Protein AF-A0A926Z901-F1 (afdb_monomer)

Mean predicted aligned error: 8.66 Å

Structure (mmCIF, N/CA/C/O backbone):
data_AF-A0A926Z901-F1
#
_entry.id   AF-A0A926Z901-F1
#
loop_
_atom_site.group_PDB
_atom_site.id
_atom_site.type_symbol
_atom_site.label_atom_id
_atom_site.label_alt_id
_atom_site.label_comp_id
_atom_site.label_asym_id
_atom_site.label_entity_id
_atom_site.label_seq_id
_atom_site.pdbx_PDB_ins_code
_atom_site.Cartn_x
_atom_site.Cartn_y
_atom_site.Cartn_z
_atom_site.occupancy
_atom_site.B_iso_or_equiv
_atom_site.auth_seq_id
_atom_site.auth_comp_id
_atom_site.auth_asym_id
_atom_site.auth_atom_id
_atom_site.pdbx_PDB_model_num
ATOM 1 N N . PHE A 1 1 ? 28.913 24.864 -26.488 1.00 58.03 1 PHE A N 1
ATOM 2 C CA . PHE A 1 1 ? 28.550 25.043 -25.063 1.00 58.03 1 PHE A CA 1
ATOM 3 C C . PHE A 1 1 ? 27.063 24.819 -24.774 1.00 58.03 1 PHE A C 1
ATOM 5 O O . PHE A 1 1 ? 26.775 24.025 -23.890 1.00 58.03 1 PHE A O 1
ATOM 12 N N . ALA A 1 2 ? 26.121 25.417 -25.520 1.00 64.62 2 ALA A N 1
ATOM 13 C CA . ALA A 1 2 ? 24.679 25.179 -25.324 1.00 64.62 2 ALA A CA 1
ATOM 14 C C . ALA A 1 2 ? 24.254 23.706 -25.531 1.00 64.62 2 ALA A C 1
ATOM 16 O O . ALA A 1 2 ? 23.550 23.150 -24.695 1.00 64.62 2 ALA A O 1
ATOM 17 N N . HIS A 1 3 ? 24.769 23.049 -26.577 1.00 65.38 3 HIS A N 1
ATOM 18 C CA . HIS A 1 3 ? 24.471 21.643 -26.884 1.00 65.38 3 HIS A CA 1
ATOM 19 C C . HIS A 1 3 ? 24.911 20.681 -25.767 1.00 65.38 3 HIS A C 1
ATOM 21 O O . HIS A 1 3 ? 24.139 19.838 -25.338 1.00 65.38 3 HIS A O 1
ATOM 27 N N . ALA A 1 4 ? 26.124 20.851 -25.230 1.00 67.44 4 ALA A N 1
ATOM 28 C CA . ALA A 1 4 ? 26.625 20.017 -24.135 1.00 67.44 4 ALA A CA 1
ATOM 29 C C . ALA A 1 4 ? 25.806 20.193 -22.841 1.00 67.44 4 ALA A C 1
ATOM 31 O O . ALA A 1 4 ? 25.581 19.229 -22.117 1.00 67.44 4 ALA A O 1
ATOM 32 N N . LYS A 1 5 ? 25.315 21.412 -22.567 1.00 65.50 5 LYS A N 1
ATOM 33 C CA . LYS A 1 5 ? 24.465 21.698 -21.401 1.00 65.50 5 LYS A CA 1
ATOM 34 C C . LYS A 1 5 ? 23.072 21.061 -21.537 1.00 65.50 5 LYS A C 1
ATOM 36 O O . LYS A 1 5 ? 22.542 20.560 -20.552 1.00 65.50 5 LYS A O 1
ATOM 41 N N . SER A 1 6 ? 22.521 21.035 -22.755 1.00 70.88 6 SER A N 1
ATOM 42 C CA . SER A 1 6 ? 21.269 20.337 -23.087 1.00 70.88 6 SER A CA 1
ATOM 43 C C . SER A 1 6 ? 21.408 18.817 -22.938 1.00 70.88 6 SER A C 1
ATOM 45 O O . SER A 1 6 ? 20.591 18.211 -22.251 1.00 70.88 6 SER A O 1
ATOM 47 N N . THR A 1 7 ? 22.490 18.220 -23.447 1.00 74.88 7 THR A N 1
ATOM 48 C CA . THR A 1 7 ? 22.738 16.772 -23.330 1.00 74.88 7 THR A CA 1
ATOM 49 C C . THR A 1 7 ? 22.909 16.318 -21.874 1.00 74.88 7 THR A C 1
ATOM 51 O O . THR A 1 7 ? 22.390 15.276 -21.483 1.00 74.88 7 THR A O 1
ATOM 54 N N . VAL A 1 8 ? 23.602 17.101 -21.037 1.00 79.88 8 VAL A N 1
ATOM 55 C CA . VAL A 1 8 ? 23.745 16.784 -19.601 1.00 79.88 8 VAL A CA 1
ATOM 56 C C . VAL A 1 8 ? 22.400 16.879 -18.871 1.00 79.88 8 VAL A C 1
ATOM 58 O O . VAL A 1 8 ? 22.104 16.034 -18.032 1.00 79.88 8 VAL A O 1
ATOM 61 N N . SER A 1 9 ? 21.564 17.866 -19.208 1.00 78.12 9 SER A N 1
ATOM 62 C CA . SER A 1 9 ? 20.231 1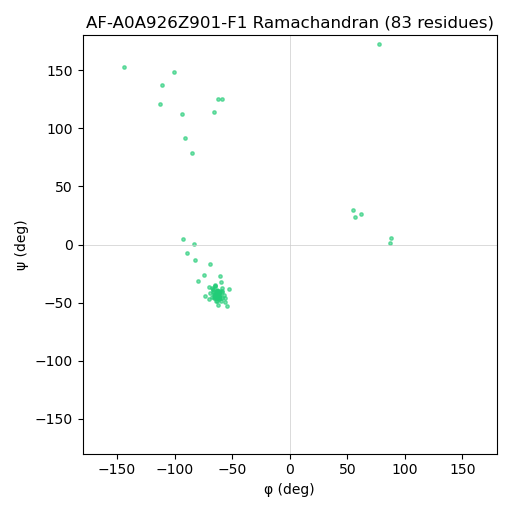8.028 -18.611 1.00 78.12 9 SER A CA 1
ATOM 63 C C . SER A 1 9 ? 19.284 16.876 -18.958 1.00 78.12 9 SER A C 1
ATOM 65 O O . SER A 1 9 ? 18.571 16.393 -18.081 1.00 78.12 9 SER A O 1
ATOM 67 N N . GLU A 1 10 ? 19.281 16.412 -20.211 1.00 80.75 10 GLU A N 1
ATOM 68 C CA . GLU A 1 10 ? 18.500 15.235 -20.618 1.00 80.75 10 GLU A CA 1
ATOM 69 C C . GLU A 1 10 ? 18.974 13.977 -19.894 1.00 80.75 10 GLU A C 1
ATOM 71 O O . GLU A 1 10 ? 18.156 13.233 -19.356 1.00 80.75 10 GLU A O 1
ATOM 76 N N . LYS A 1 11 ? 20.293 13.778 -19.788 1.00 83.44 11 LYS A N 1
ATOM 77 C CA . LYS A 1 11 ? 20.853 12.601 -19.116 1.00 83.44 11 LYS A CA 1
ATOM 78 C C . LYS A 1 11 ? 20.536 12.558 -17.622 1.00 83.44 11 LYS A C 1
ATOM 80 O O . LYS A 1 11 ? 20.296 11.482 -17.081 1.00 83.44 11 LYS A O 1
ATOM 85 N N . LEU A 1 12 ? 20.510 13.716 -16.961 1.00 84.12 12 LEU A N 1
ATOM 86 C CA . LEU A 1 12 ? 20.078 13.823 -15.567 1.00 84.12 12 LEU A CA 1
ATOM 87 C C . LEU A 1 12 ? 18.585 13.509 -15.418 1.00 84.12 12 LEU A C 1
ATOM 89 O O . LEU A 1 12 ? 18.221 12.780 -14.501 1.00 84.12 12 LEU A O 1
ATOM 93 N N . SER A 1 13 ? 17.739 13.986 -16.336 1.00 86.62 13 SER A N 1
ATOM 94 C CA . SER A 1 13 ? 16.304 13.664 -16.346 1.00 86.62 13 SER A CA 1
ATOM 95 C C . SER A 1 13 ? 16.053 12.160 -16.524 1.00 86.62 13 SER A C 1
ATOM 97 O O . SER A 1 13 ? 15.289 11.564 -15.765 1.00 86.62 13 SER A O 1
ATOM 99 N N . GLU A 1 14 ? 16.752 11.517 -17.468 1.00 84.94 14 GLU A N 1
ATOM 100 C CA . GLU A 1 14 ? 16.694 10.062 -17.664 1.00 84.94 14 GLU A CA 1
ATOM 101 C C . GLU A 1 14 ? 17.110 9.292 -16.407 1.00 84.94 14 GLU A C 1
ATOM 103 O O . GLU A 1 14 ? 16.424 8.354 -16.003 1.00 84.94 14 GLU A O 1
ATOM 108 N N . LEU A 1 15 ? 18.219 9.692 -15.773 1.00 89.00 15 LEU A N 1
ATOM 109 C CA . LEU A 1 15 ? 18.717 9.045 -14.561 1.00 89.00 15 LEU A CA 1
ATOM 110 C C . LEU A 1 15 ? 17.712 9.178 -13.411 1.00 89.00 15 LEU A C 1
ATOM 112 O O . LEU A 1 15 ? 17.425 8.196 -12.738 1.00 89.00 15 LEU A O 1
ATOM 116 N N . MET A 1 16 ? 17.117 10.362 -13.240 1.00 89.88 16 MET A N 1
ATOM 117 C CA . MET A 1 16 ? 16.092 10.598 -12.221 1.00 89.88 16 MET A CA 1
ATOM 118 C C . MET A 1 16 ? 14.852 9.726 -12.442 1.00 89.88 16 MET A C 1
ATOM 120 O O . MET A 1 16 ? 14.340 9.136 -11.491 1.00 89.88 16 MET A O 1
ATOM 124 N N . LEU A 1 17 ? 14.374 9.616 -13.686 1.00 87.62 17 LEU A N 1
ATOM 125 C CA . LEU A 1 17 ? 13.251 8.739 -14.026 1.00 87.62 17 LEU A CA 1
ATOM 126 C C . LEU A 1 17 ? 13.588 7.273 -13.744 1.00 87.62 17 LEU A C 1
ATOM 128 O O . LEU A 1 17 ? 12.786 6.563 -13.136 1.00 87.62 17 LEU A O 1
ATOM 132 N N . ASN A 1 18 ? 14.782 6.836 -14.139 1.00 89.62 18 ASN A N 1
ATOM 133 C CA . ASN A 1 18 ? 15.243 5.478 -13.895 1.00 89.62 18 ASN A CA 1
ATOM 134 C C . ASN A 1 18 ? 15.346 5.173 -12.395 1.00 89.62 18 ASN A C 1
ATOM 136 O O . ASN A 1 18 ? 14.869 4.134 -11.947 1.00 89.62 18 ASN A O 1
ATOM 140 N N . ASP A 1 19 ? 15.907 6.086 -11.606 1.00 93.12 19 ASP A N 1
ATOM 141 C CA . ASP A 1 19 ? 16.057 5.907 -10.163 1.00 93.12 19 ASP A CA 1
ATOM 142 C C . ASP A 1 19 ? 14.702 5.807 -9.452 1.00 93.12 19 ASP A C 1
ATOM 144 O O . ASP A 1 19 ? 14.544 4.959 -8.567 1.00 93.12 19 ASP A O 1
ATOM 148 N N . MET A 1 20 ? 13.709 6.603 -9.873 1.00 92.50 20 MET A N 1
ATOM 149 C CA . MET A 1 20 ? 12.334 6.515 -9.365 1.00 92.50 20 MET A CA 1
ATOM 150 C C . MET A 1 20 ? 11.686 5.166 -9.703 1.00 92.50 20 MET A C 1
ATOM 152 O O . MET A 1 20 ? 11.170 4.492 -8.810 1.00 92.50 20 MET A O 1
ATOM 156 N N . VAL A 1 21 ? 11.767 4.726 -10.963 1.00 91.75 21 VAL A N 1
ATOM 157 C CA . VAL A 1 21 ? 11.206 3.434 -11.401 1.00 91.75 21 VAL A CA 1
ATOM 158 C C . VAL A 1 21 ? 11.875 2.266 -10.672 1.00 91.75 21 VAL A C 1
ATOM 160 O O . VAL A 1 21 ? 11.203 1.361 -10.171 1.00 91.75 21 VAL A O 1
ATOM 163 N N . GLU A 1 22 ? 13.202 2.290 -10.557 1.00 93.25 22 GLU A N 1
ATOM 164 C CA . GLU A 1 22 ? 13.969 1.268 -9.847 1.00 93.25 22 GLU A CA 1
ATOM 165 C C . GLU A 1 22 ? 13.646 1.245 -8.347 1.00 93.25 22 GLU A C 1
ATOM 167 O O . GLU A 1 22 ? 13.603 0.179 -7.723 1.00 93.25 22 GLU A O 1
ATOM 172 N N . GLN A 1 23 ? 13.386 2.405 -7.741 1.00 92.56 23 GLN A N 1
ATOM 173 C CA . GLN A 1 23 ? 12.973 2.494 -6.344 1.00 92.56 23 GLN A CA 1
ATOM 174 C C . GLN A 1 23 ? 11.585 1.897 -6.112 1.00 92.56 23 GLN A C 1
ATOM 176 O O . GLN A 1 23 ? 11.417 1.106 -5.176 1.00 92.56 23 GLN A O 1
ATOM 181 N N . ASP A 1 24 ? 10.621 2.207 -6.972 1.00 88.12 24 ASP A N 1
ATOM 182 C CA . ASP A 1 24 ? 9.283 1.625 -6.895 1.00 88.12 24 ASP A CA 1
ATOM 183 C C . ASP A 1 24 ? 9.330 0.109 -7.083 1.00 88.12 24 ASP A C 1
ATOM 185 O O . ASP A 1 24 ? 8.763 -0.646 -6.287 1.00 88.12 24 ASP A O 1
ATOM 189 N N . HIS A 1 25 ? 10.111 -0.368 -8.053 1.00 90.50 25 HIS A N 1
ATOM 190 C CA . HIS A 1 25 ? 10.304 -1.797 -8.264 1.00 90.50 25 HIS A CA 1
ATOM 191 C C . HIS A 1 25 ? 10.940 -2.482 -7.042 1.00 90.50 25 HIS A C 1
ATOM 193 O O . HIS A 1 25 ? 10.512 -3.574 -6.646 1.00 90.50 25 HIS A O 1
ATOM 199 N N . ARG A 1 26 ? 11.929 -1.848 -6.394 1.00 92.69 26 ARG A N 1
ATOM 200 C CA . ARG A 1 26 ? 12.509 -2.344 -5.133 1.00 92.69 26 ARG A CA 1
ATOM 201 C C . ARG A 1 26 ? 11.473 -2.420 -4.016 1.00 92.69 26 ARG A C 1
ATOM 203 O O . ARG A 1 26 ? 11.470 -3.405 -3.276 1.00 92.69 26 ARG A O 1
ATOM 210 N N . ASN A 1 27 ? 10.593 -1.429 -3.895 1.00 87.25 27 ASN A N 1
ATOM 211 C CA . ASN A 1 27 ? 9.529 -1.430 -2.893 1.00 87.25 27 ASN A CA 1
ATOM 212 C C . ASN A 1 27 ? 8.529 -2.566 -3.129 1.00 87.25 27 ASN A C 1
ATOM 214 O O . ASN A 1 27 ? 8.240 -3.321 -2.199 1.00 87.25 27 ASN A O 1
ATOM 218 N N . VAL A 1 28 ? 8.084 -2.762 -4.373 1.00 85.12 28 VAL A N 1
ATOM 219 C CA . VAL A 1 28 ? 7.205 -3.884 -4.738 1.00 85.12 28 VAL A CA 1
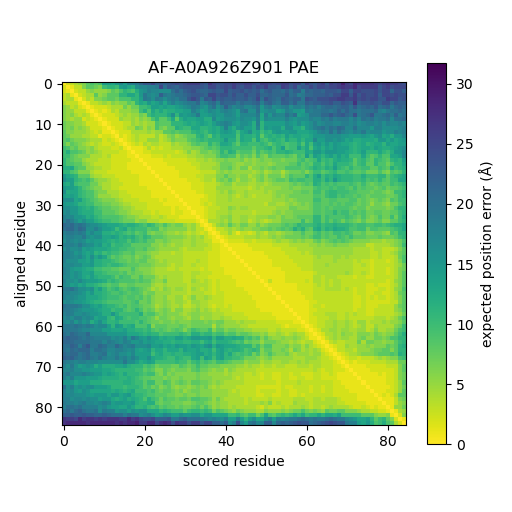ATOM 220 C C . VAL A 1 28 ? 7.884 -5.219 -4.425 1.00 85.12 28 VAL A C 1
ATOM 222 O O . VAL A 1 28 ? 7.316 -6.057 -3.727 1.00 85.12 28 VAL A O 1
ATOM 225 N N . LYS A 1 29 ? 9.142 -5.411 -4.842 1.00 87.81 29 LYS A N 1
ATOM 226 C CA . LYS A 1 29 ? 9.908 -6.632 -4.533 1.00 87.81 29 LYS A CA 1
ATOM 227 C C . LYS A 1 29 ? 10.047 -6.872 -3.032 1.00 87.81 29 LYS A C 1
ATOM 229 O O . LYS A 1 29 ? 9.928 -8.016 -2.601 1.00 87.81 29 LYS A O 1
ATOM 234 N N . ARG A 1 30 ? 10.281 -5.827 -2.231 1.00 89.00 30 ARG A N 1
ATOM 235 C CA . ARG A 1 30 ? 10.396 -5.936 -0.767 1.00 89.00 30 ARG A CA 1
ATOM 236 C C . ARG A 1 30 ? 9.111 -6.478 -0.137 1.00 89.00 30 ARG A C 1
ATOM 238 O O . ARG A 1 30 ? 9.202 -7.299 0.767 1.00 89.00 30 ARG A O 1
ATOM 245 N N . ILE A 1 31 ? 7.948 -6.053 -0.626 1.00 85.00 31 ILE A N 1
ATOM 246 C CA . ILE A 1 31 ? 6.640 -6.506 -0.135 1.00 85.00 31 ILE A CA 1
ATOM 247 C C . ILE A 1 31 ? 6.347 -7.941 -0.596 1.00 85.00 31 ILE A C 1
ATOM 249 O O . ILE A 1 31 ? 5.913 -8.763 0.203 1.00 85.00 31 ILE A O 1
ATOM 253 N N . VAL A 1 32 ? 6.614 -8.266 -1.865 1.00 85.19 32 VAL A N 1
ATOM 254 C CA . VAL A 1 32 ? 6.221 -9.556 -2.466 1.00 85.19 32 VAL A CA 1
ATOM 255 C C . VAL A 1 32 ? 7.166 -10.707 -2.105 1.00 85.19 32 VAL A C 1
ATOM 257 O O . VAL A 1 32 ? 6.729 -11.851 -1.989 1.00 85.19 32 VAL A O 1
ATOM 260 N N . LYS A 1 33 ? 8.461 -10.438 -1.902 1.00 87.75 33 LYS A N 1
ATOM 261 C CA . LYS A 1 33 ? 9.470 -11.466 -1.593 1.00 87.75 33 LYS A CA 1
ATOM 262 C C . LYS A 1 33 ? 9.142 -12.323 -0.353 1.00 87.75 33 LYS A C 1
ATOM 264 O O . LYS A 1 33 ? 9.243 -13.542 -0.478 1.00 87.75 33 LYS A O 1
ATOM 269 N N . PRO A 1 34 ? 8.719 -11.771 0.804 1.00 87.12 34 PRO A N 1
ATOM 270 C CA . PRO A 1 34 ? 8.305 -12.590 1.949 1.00 87.12 34 PRO A CA 1
ATOM 271 C C . PRO A 1 34 ? 6.986 -13.347 1.720 1.00 87.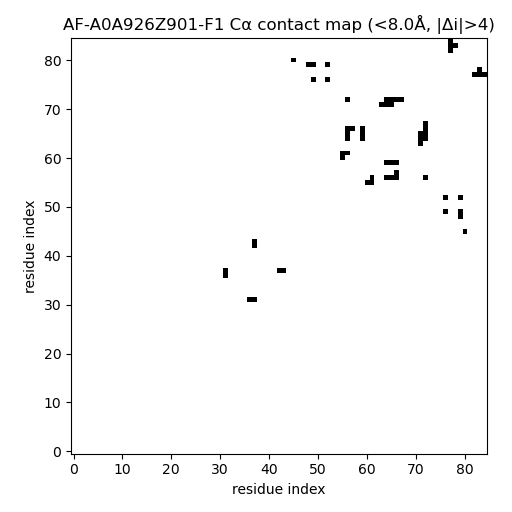12 34 PRO A C 1
ATOM 273 O O . PRO A 1 34 ? 6.718 -14.310 2.428 1.00 87.12 34 PRO A O 1
ATOM 276 N N . MET A 1 35 ? 6.180 -12.959 0.725 1.00 84.38 35 MET A N 1
ATOM 277 C CA . MET A 1 35 ? 4.900 -13.606 0.400 1.00 84.38 35 MET A CA 1
ATOM 278 C C . MET A 1 35 ? 5.062 -14.854 -0.489 1.00 84.38 35 MET A C 1
ATOM 280 O O . MET A 1 35 ? 4.065 -15.469 -0.845 1.00 84.38 35 MET A O 1
ATOM 284 N N . MET A 1 36 ? 6.300 -15.227 -0.862 1.00 83.56 36 MET A N 1
ATOM 285 C CA . MET A 1 36 ? 6.619 -16.307 -1.819 1.00 83.56 36 MET A CA 1
ATOM 286 C C . MET A 1 36 ? 5.963 -16.133 -3.204 1.00 83.56 36 MET A C 1
ATOM 288 O O . MET A 1 36 ? 5.807 -17.093 -3.958 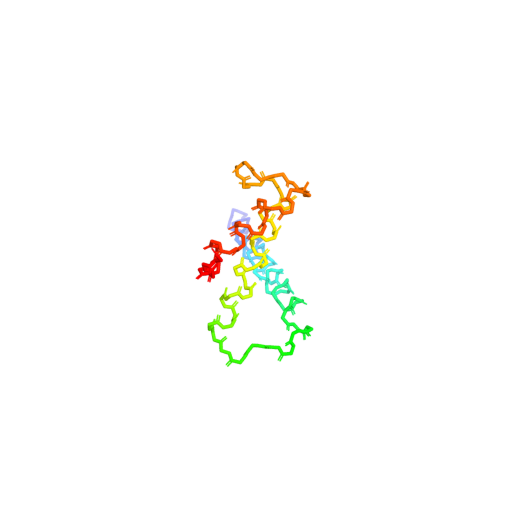1.00 83.56 36 MET A O 1
ATOM 292 N N . GLY A 1 37 ? 5.618 -14.892 -3.563 1.00 81.50 37 GLY A N 1
ATOM 293 C CA . GLY A 1 37 ? 4.893 -14.574 -4.791 1.00 81.50 37 GLY A CA 1
ATOM 294 C C . GLY A 1 37 ? 3.391 -14.868 -4.714 1.00 81.50 37 GLY A C 1
ATOM 295 O O . GLY A 1 37 ? 2.875 -15.432 -3.754 1.00 81.50 37 GLY A O 1
ATOM 296 N N . PHE A 1 38 ? 2.661 -14.461 -5.752 1.00 85.62 38 PHE A N 1
ATOM 297 C CA . PHE A 1 38 ? 1.215 -14.656 -5.843 1.00 85.62 38 PHE A CA 1
ATOM 298 C C . PHE A 1 38 ? 0.881 -15.671 -6.932 1.00 85.62 38 PHE A C 1
ATOM 300 O O . PHE A 1 38 ? 1.425 -15.607 -8.031 1.00 85.62 38 PHE A O 1
ATOM 307 N N . LYS A 1 39 ? -0.059 -16.581 -6.654 1.00 86.56 39 LYS A N 1
ATOM 308 C CA . LYS A 1 39 ? -0.487 -17.609 -7.619 1.00 86.56 39 LYS A CA 1
ATOM 309 C C . LYS A 1 39 ? -1.376 -17.064 -8.743 1.00 86.56 39 LYS A C 1
ATOM 311 O O . LYS A 1 39 ? -1.436 -17.664 -9.808 1.00 86.56 39 LYS A O 1
ATOM 316 N N . THR A 1 40 ? -2.096 -15.963 -8.506 1.00 89.06 40 THR A N 1
ATOM 317 C CA . THR A 1 40 ? -3.021 -15.367 -9.485 1.00 89.06 40 THR A CA 1
ATOM 318 C C . THR A 1 40 ? -3.014 -13.843 -9.405 1.00 89.06 40 THR A C 1
ATOM 320 O O . THR A 1 40 ? -2.811 -13.279 -8.327 1.00 89.06 40 THR A O 1
ATOM 323 N N . PHE A 1 41 ? -3.323 -13.170 -10.519 1.00 86.19 41 PHE A N 1
ATOM 324 C CA . PHE A 1 41 ? -3.506 -11.712 -10.562 1.00 86.19 41 PHE A CA 1
ATOM 325 C C . PHE A 1 41 ? -4.621 -11.218 -9.632 1.00 86.19 41 PHE A C 1
ATOM 327 O O . PHE A 1 41 ? -4.508 -10.141 -9.053 1.00 86.19 41 PHE A O 1
ATOM 334 N N . ASN A 1 42 ? -5.671 -12.017 -9.428 1.00 89.00 42 ASN A N 1
ATOM 335 C CA . ASN A 1 42 ? -6.742 -11.678 -8.491 1.00 89.00 42 ASN A CA 1
ATOM 336 C C . ASN A 1 42 ? -6.223 -11.592 -7.050 1.00 89.00 42 ASN A C 1
ATOM 338 O O . ASN A 1 42 ? -6.597 -10.678 -6.316 1.00 89.00 42 ASN A O 1
ATOM 342 N N . THR A 1 43 ? -5.329 -12.504 -6.656 1.00 88.31 43 THR A N 1
ATOM 343 C CA . THR A 1 43 ? -4.663 -12.455 -5.348 1.00 88.31 43 THR A CA 1
ATOM 344 C C . THR A 1 43 ? -3.775 -11.218 -5.234 1.00 88.31 43 THR A C 1
ATOM 346 O O . THR A 1 43 ? -3.882 -10.506 -4.242 1.00 88.31 43 THR A O 1
ATOM 349 N N . VAL A 1 44 ? -2.977 -10.912 -6.269 1.00 88.25 44 VAL A N 1
ATOM 350 C CA . VAL A 1 44 ? -2.139 -9.695 -6.315 1.00 88.25 44 VAL A CA 1
ATOM 351 C C . VAL A 1 44 ? -2.994 -8.452 -6.074 1.00 88.25 44 VAL A C 1
ATOM 353 O O . VAL A 1 44 ? -2.700 -7.660 -5.183 1.00 88.25 44 VAL A O 1
ATOM 356 N N . ARG A 1 45 ? -4.079 -8.301 -6.843 1.00 88.56 45 ARG A N 1
ATOM 357 C CA . ARG A 1 45 ? -4.971 -7.141 -6.773 1.00 88.56 45 ARG A CA 1
ATOM 358 C C . ARG A 1 45 ? -5.598 -6.993 -5.390 1.00 88.56 45 ARG A C 1
ATOM 360 O O . ARG A 1 45 ? -5.590 -5.900 -4.840 1.00 88.56 45 ARG A O 1
ATOM 367 N N . ARG A 1 46 ? -6.099 -8.082 -4.801 1.00 88.00 46 ARG A N 1
ATOM 368 C CA . ARG A 1 46 ? -6.660 -8.058 -3.440 1.00 88.00 46 ARG A CA 1
ATOM 369 C C . ARG A 1 46 ? -5.611 -7.660 -2.400 1.00 88.00 46 ARG A C 1
ATOM 371 O O . ARG A 1 46 ? -5.894 -6.826 -1.549 1.00 88.00 46 ARG A O 1
ATOM 378 N N . THR A 1 47 ? -4.398 -8.204 -2.480 1.00 88.62 47 THR A N 1
ATOM 379 C CA . THR A 1 47 ? -3.323 -7.852 -1.543 1.00 88.62 47 THR A CA 1
ATOM 380 C C . THR A 1 47 ? -2.900 -6.390 -1.677 1.00 88.62 47 THR A C 1
ATOM 382 O O . THR A 1 47 ? -2.763 -5.714 -0.661 1.00 88.62 47 THR A O 1
ATOM 385 N N . LEU A 1 48 ? -2.739 -5.881 -2.903 1.00 87.94 48 LEU A N 1
ATOM 386 C CA . LEU A 1 48 ? -2.411 -4.471 -3.136 1.00 87.94 48 LEU A CA 1
ATOM 387 C C . LEU A 1 48 ? -3.508 -3.541 -2.605 1.00 87.94 48 LEU A C 1
ATOM 389 O O . LEU A 1 48 ? -3.185 -2.611 -1.872 1.00 87.94 48 LEU A O 1
ATOM 393 N N . ASN A 1 49 ? -4.783 -3.851 -2.866 1.00 89.44 49 ASN A N 1
ATOM 394 C CA . ASN A 1 49 ? -5.912 -3.089 -2.326 1.00 89.44 49 ASN A CA 1
ATOM 395 C C . ASN A 1 49 ? -5.907 -3.059 -0.788 1.00 89.44 49 ASN A C 1
ATOM 397 O O . ASN A 1 49 ? -6.173 -2.020 -0.195 1.00 89.44 49 ASN A O 1
ATOM 401 N N . GLY A 1 50 ? -5.571 -4.174 -0.130 1.00 89.62 50 GLY A N 1
ATOM 402 C CA . GLY A 1 50 ? -5.454 -4.224 1.332 1.00 89.62 50 GLY A CA 1
ATOM 403 C C . GLY A 1 50 ? -4.308 -3.373 1.879 1.00 89.62 50 GLY A C 1
ATOM 404 O O . GLY A 1 50 ? -4.482 -2.653 2.860 1.00 89.62 50 GLY A O 1
ATOM 405 N N . ILE A 1 51 ? -3.141 -3.417 1.229 1.00 88.38 51 ILE A N 1
ATOM 406 C CA . ILE A 1 51 ? -1.989 -2.578 1.597 1.00 88.38 51 ILE A CA 1
ATOM 407 C C . ILE A 1 51 ? -2.339 -1.095 1.443 1.00 88.38 51 ILE A C 1
ATOM 409 O O . ILE A 1 51 ? -1.998 -0.283 2.304 1.00 88.38 51 ILE A O 1
ATOM 413 N N . GLU A 1 52 ? -3.026 -0.742 0.359 1.00 89.62 52 GLU A N 1
ATOM 414 C CA . GLU A 1 52 ? -3.472 0.622 0.100 1.00 89.62 52 GLU A CA 1
ATOM 415 C C . GLU A 1 52 ? -4.513 1.081 1.127 1.00 89.62 52 GLU A C 1
ATOM 417 O O . GLU A 1 52 ? -4.356 2.158 1.696 1.00 89.62 52 GLU A O 1
ATOM 422 N N . ALA A 1 53 ? -5.495 0.237 1.457 1.00 89.56 53 ALA A N 1
ATOM 423 C CA . ALA A 1 53 ? -6.498 0.513 2.484 1.00 89.56 53 ALA A CA 1
ATOM 424 C C . ALA A 1 53 ? -5.863 0.827 3.848 1.00 89.56 53 ALA A C 1
ATOM 426 O O . ALA A 1 53 ? -6.151 1.864 4.444 1.00 89.56 53 ALA A O 1
ATOM 427 N N . ILE A 1 54 ? -4.929 -0.015 4.304 1.00 88.06 54 ILE A N 1
ATOM 428 C CA . ILE A 1 54 ? -4.208 0.199 5.569 1.00 88.06 54 ILE A CA 1
ATOM 429 C C . ILE A 1 54 ? -3.392 1.498 5.521 1.00 88.06 54 ILE A C 1
ATOM 431 O O . ILE A 1 54 ? -3.334 2.235 6.504 1.00 88.06 54 ILE A O 1
ATOM 435 N N . ASN A 1 55 ? -2.759 1.806 4.387 1.00 89.81 55 ASN A N 1
ATOM 436 C CA . ASN A 1 55 ? -2.009 3.051 4.230 1.00 89.81 55 ASN A CA 1
ATOM 437 C C . ASN A 1 55 ? -2.916 4.288 4.246 1.00 89.81 55 ASN A C 1
ATOM 439 O O . ASN A 1 55 ? -2.520 5.297 4.826 1.00 89.81 55 ASN A O 1
ATOM 443 N N . MET A 1 56 ? -4.108 4.221 3.647 1.00 90.25 56 MET A N 1
ATOM 444 C CA . MET A 1 56 ? -5.091 5.309 3.686 1.00 90.25 56 MET A CA 1
ATOM 445 C C . MET A 1 56 ? -5.583 5.571 5.114 1.00 90.25 56 MET A C 1
ATOM 447 O O . MET A 1 56 ? -5.644 6.729 5.523 1.00 90.25 56 MET A O 1
ATOM 451 N N . ILE A 1 57 ? -5.857 4.515 5.890 1.00 88.88 57 ILE A N 1
ATOM 452 C CA . ILE A 1 57 ? -6.229 4.621 7.312 1.00 88.88 57 ILE A CA 1
ATOM 453 C C . ILE A 1 57 ? -5.088 5.254 8.118 1.00 88.88 57 ILE A C 1
ATOM 455 O O . ILE A 1 57 ? -5.286 6.256 8.799 1.00 88.88 57 ILE A O 1
ATOM 459 N N . ARG A 1 58 ? -3.861 4.727 7.992 1.00 87.94 58 ARG A N 1
ATOM 460 C CA . ARG A 1 58 ? -2.679 5.225 8.727 1.00 87.94 58 ARG A CA 1
ATOM 461 C C . ARG A 1 58 ? -2.329 6.680 8.427 1.00 87.94 58 ARG A C 1
ATOM 463 O O . ARG A 1 58 ? -1.689 7.327 9.246 1.00 87.94 58 ARG A O 1
ATOM 470 N N . LYS A 1 59 ? -2.675 7.165 7.235 1.00 90.62 59 LYS A N 1
ATOM 471 C CA . LYS A 1 59 ? -2.459 8.553 6.811 1.00 90.62 59 LYS A CA 1
ATOM 472 C C . LYS A 1 59 ? -3.663 9.458 7.087 1.00 90.62 59 LYS A C 1
ATOM 474 O O . LYS A 1 59 ? -3.643 10.599 6.637 1.00 90.62 59 LYS A O 1
ATOM 479 N N . GLU A 1 60 ? -4.705 8.949 7.747 1.00 87.12 60 GLU A N 1
ATOM 480 C CA . GLU A 1 60 ? -5.961 9.667 8.012 1.00 87.12 60 GLU A CA 1
ATOM 481 C C . GLU A 1 60 ? -6.629 10.211 6.733 1.00 87.12 60 GLU A C 1
ATOM 483 O O . GLU A 1 60 ? -7.315 11.232 6.734 1.00 87.12 60 GLU A O 1
ATOM 488 N N . GLN A 1 61 ? -6.429 9.528 5.601 1.00 90.25 61 GLN A N 1
ATOM 489 C CA . GLN A 1 61 ? -6.973 9.942 4.303 1.00 90.25 61 GLN A CA 1
ATOM 490 C C . GLN A 1 61 ? -8.433 9.519 4.114 1.00 90.25 61 GLN A C 1
ATOM 492 O O . GLN A 1 61 ? -9.099 9.998 3.194 1.00 90.25 61 GLN A O 1
ATOM 497 N N . VAL A 1 62 ? -8.947 8.634 4.972 1.00 86.38 62 VAL A N 1
ATOM 498 C CA .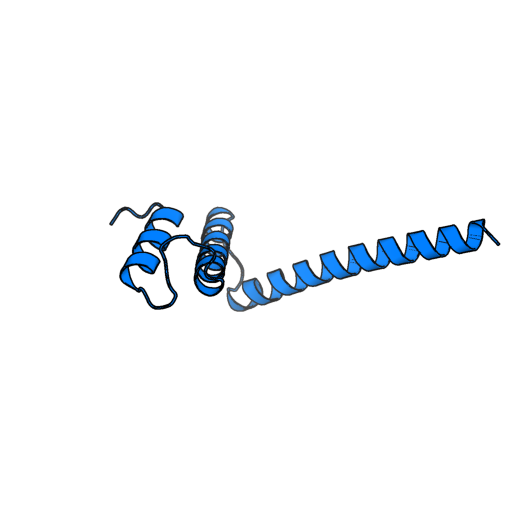 VAL A 1 62 ? -10.334 8.174 4.910 1.00 86.38 62 VAL A CA 1
ATOM 499 C C . VAL A 1 62 ? -11.203 9.035 5.819 1.00 86.38 62 VAL A C 1
ATOM 501 O O . VAL A 1 62 ? -11.085 9.022 7.043 1.00 86.38 62 VAL A O 1
ATOM 504 N N . LYS A 1 63 ? -12.099 9.812 5.208 1.00 83.25 63 LYS A N 1
ATOM 505 C CA . LYS A 1 63 ? -12.977 10.732 5.933 1.00 83.25 63 LYS A CA 1
ATOM 506 C C . LYS A 1 63 ? -13.893 9.961 6.887 1.00 83.25 63 LYS A C 1
ATOM 508 O O . LYS A 1 63 ? -14.653 9.104 6.451 1.00 83.25 63 LYS A O 1
ATOM 513 N N . GLY A 1 64 ? -13.865 10.329 8.166 1.00 80.81 64 GLY A N 1
ATOM 514 C CA . GLY A 1 64 ? -14.706 9.713 9.196 1.00 80.81 64 GLY A CA 1
ATOM 515 C C . GLY A 1 64 ? -14.107 8.465 9.844 1.00 80.81 64 GLY A C 1
ATOM 516 O O . GLY A 1 64 ? -14.739 7.924 10.738 1.00 80.81 64 GLY A O 1
ATOM 517 N N . ILE A 1 65 ? -12.896 8.055 9.452 1.00 84.25 65 ILE A N 1
ATOM 518 C CA . ILE A 1 65 ? -12.161 6.960 10.091 1.00 84.25 65 ILE A CA 1
ATOM 519 C C . ILE A 1 65 ? -10.940 7.554 10.775 1.00 84.25 65 ILE A C 1
ATOM 521 O O . ILE A 1 65 ? -10.110 8.198 10.133 1.00 84.25 65 ILE A O 1
ATOM 525 N N . LYS A 1 66 ? -10.846 7.361 12.088 1.00 80.69 66 LYS A N 1
ATOM 526 C CA . LYS A 1 66 ? -9.650 7.705 12.858 1.00 80.69 66 LYS A CA 1
ATOM 527 C C . LYS A 1 66 ? -8.853 6.441 13.114 1.00 80.69 66 LYS A C 1
ATOM 529 O O . LYS A 1 66 ? -9.436 5.377 13.285 1.00 80.69 66 LYS A O 1
ATOM 534 N N . GLN A 1 67 ? -7.535 6.580 13.182 1.00 76.06 67 GLN A N 1
ATOM 535 C CA . GLN A 1 67 ? -6.678 5.470 13.567 1.00 76.06 67 GLN A CA 1
ATOM 536 C C . GLN A 1 67 ? -7.064 4.968 14.970 1.00 76.06 67 GLN A C 1
ATOM 538 O O . GLN A 1 67 ? -7.093 5.756 15.918 1.00 76.06 67 GLN A O 1
ATOM 543 N N . GLY A 1 68 ? -7.353 3.671 15.089 1.00 80.06 68 GLY A N 1
ATOM 544 C CA . GLY A 1 68 ? -7.821 3.040 16.330 1.00 80.06 68 GLY A CA 1
ATOM 545 C C . GLY A 1 68 ? -9.341 3.067 16.528 1.00 80.06 68 GLY A C 1
ATOM 546 O O . GLY A 1 68 ? -9.823 2.664 17.584 1.00 80.06 68 GLY A O 1
ATOM 547 N N . ASP A 1 69 ? -10.105 3.538 15.537 1.00 87.25 69 ASP A N 1
ATOM 548 C CA . ASP A 1 69 ? -11.543 3.277 15.442 1.00 87.25 69 ASP A CA 1
ATOM 549 C C . ASP A 1 69 ? -11.763 1.926 14.749 1.00 87.25 69 ASP A C 1
ATOM 551 O O . ASP A 1 69 ? -12.054 1.851 13.553 1.00 87.25 69 ASP A O 1
ATOM 555 N N . ASP A 1 70 ? -11.577 0.853 15.522 1.00 87.81 70 ASP A N 1
ATOM 556 C CA . ASP A 1 70 ? -11.571 -0.528 15.029 1.00 87.81 70 ASP A CA 1
ATOM 557 C C . ASP A 1 70 ? -12.827 -0.868 14.207 1.00 87.81 70 ASP A C 1
ATOM 559 O O . ASP A 1 70 ? -12.741 -1.546 13.185 1.00 87.81 70 ASP A O 1
ATOM 563 N N . VAL A 1 71 ? -14.002 -0.370 14.612 1.00 89.19 71 VAL A N 1
ATOM 564 C CA . VAL A 1 71 ? -15.274 -0.656 13.928 1.00 89.19 71 VAL A CA 1
ATOM 565 C C . VAL A 1 71 ? -15.322 0.029 12.563 1.00 89.19 71 VAL A C 1
ATOM 567 O O . VAL A 1 71 ? -15.665 -0.602 11.562 1.00 89.19 71 VAL A O 1
ATOM 570 N N . SER A 1 72 ? -14.960 1.310 12.495 1.00 88.06 72 SER A N 1
ATOM 571 C CA . SER A 1 72 ? -14.949 2.051 11.231 1.00 88.06 72 SER A CA 1
ATOM 572 C C . SER A 1 72 ? -13.865 1.540 10.276 1.00 88.06 72 SER A C 1
ATOM 574 O O . SER A 1 72 ? -14.104 1.454 9.070 1.00 88.06 72 SER A O 1
ATOM 576 N N . GLU A 1 73 ? -12.696 1.156 10.800 1.00 88.81 73 GLU A N 1
ATOM 577 C CA . GLU A 1 73 ? -11.620 0.538 10.019 1.00 88.81 73 GLU A CA 1
ATOM 578 C C . GLU A 1 73 ? -12.057 -0.805 9.411 1.00 88.81 73 GLU A C 1
ATOM 580 O O . GLU A 1 73 ? -11.857 -1.023 8.212 1.00 88.81 73 GLU A O 1
ATOM 585 N N . VAL A 1 74 ? -12.708 -1.676 10.195 1.00 88.50 74 VAL A N 1
ATOM 586 C CA . VAL A 1 74 ? -13.226 -2.970 9.715 1.00 88.50 74 VAL A CA 1
ATOM 587 C C . VAL A 1 74 ? -14.295 -2.773 8.640 1.00 88.50 74 VAL A C 1
ATOM 589 O O . VAL A 1 74 ? -14.161 -3.340 7.557 1.00 88.50 74 VAL A O 1
ATOM 592 N N . ASN A 1 75 ? -15.279 -1.898 8.870 1.00 89.00 75 ASN A N 1
ATOM 593 C CA . ASN A 1 75 ? -16.340 -1.618 7.893 1.00 89.00 75 ASN A CA 1
ATOM 594 C C . ASN A 1 75 ? -15.780 -1.094 6.557 1.00 89.00 75 ASN A C 1
ATOM 596 O O . ASN A 1 75 ? -16.276 -1.418 5.476 1.00 89.00 75 ASN A O 1
ATOM 600 N N . PHE A 1 76 ? -14.724 -0.278 6.605 1.00 87.81 76 PHE A N 1
ATOM 601 C CA . PHE A 1 76 ? -14.057 0.214 5.402 1.00 87.81 76 PHE A CA 1
ATOM 602 C C . PHE A 1 76 ? -13.298 -0.883 4.657 1.00 87.81 76 PHE A C 1
ATOM 604 O O . PHE A 1 76 ? -13.358 -0.955 3.427 1.00 87.81 76 PHE A O 1
ATOM 611 N N . ILE A 1 77 ? -12.601 -1.752 5.387 1.00 88.56 77 ILE A N 1
ATOM 612 C CA . ILE A 1 77 ? -11.914 -2.909 4.812 1.00 88.56 77 ILE A CA 1
ATOM 613 C C . ILE A 1 77 ? -12.938 -3.835 4.141 1.00 88.56 77 ILE A C 1
ATOM 615 O O . ILE A 1 77 ? -12.758 -4.213 2.984 1.00 88.56 77 ILE A O 1
ATOM 619 N N . GLU A 1 78 ? -14.048 -4.141 4.805 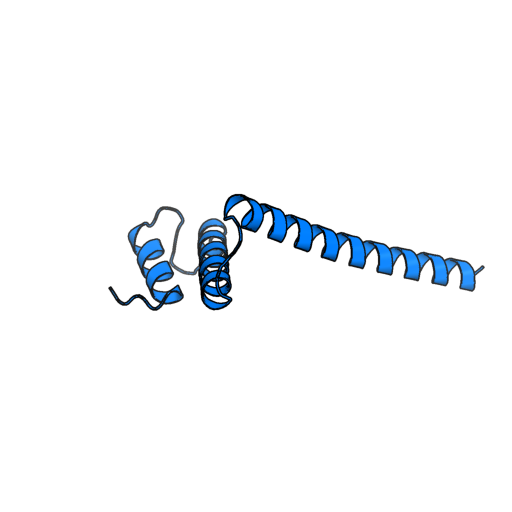1.00 88.38 7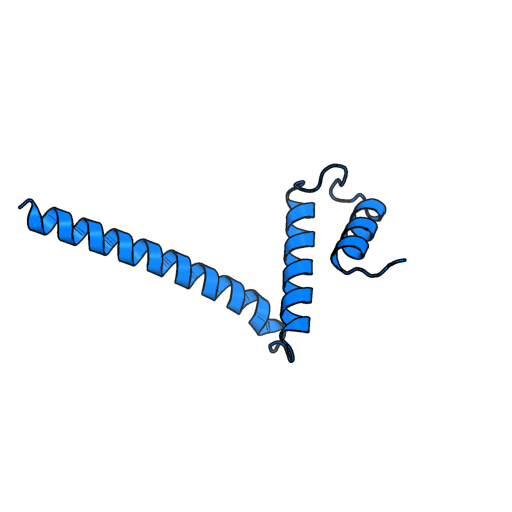8 GLU A N 1
ATOM 620 C CA . GLU A 1 78 ? -15.142 -4.945 4.251 1.00 88.38 78 GLU A CA 1
ATOM 621 C C . GLU A 1 78 ? -15.706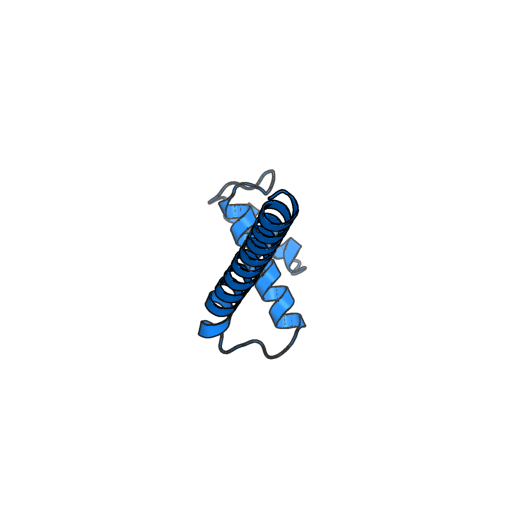 -4.345 2.959 1.00 88.38 78 GLU A C 1
ATOM 623 O O . GLU A 1 78 ? -15.847 -5.055 1.957 1.00 88.38 78 GLU A O 1
ATOM 628 N N . ALA A 1 79 ? -15.904 -3.023 2.924 1.00 87.56 79 ALA A N 1
ATOM 629 C CA . ALA A 1 79 ? -16.329 -2.307 1.724 1.00 87.56 79 ALA A CA 1
ATOM 630 C C . ALA A 1 79 ? -15.312 -2.412 0.568 1.00 87.56 79 ALA A C 1
ATOM 632 O O . ALA A 1 79 ? -15.706 -2.647 -0.576 1.00 87.56 79 ALA A O 1
ATOM 633 N N . ILE A 1 80 ? -14.005 -2.294 0.843 1.00 86.00 80 ILE A N 1
ATOM 634 C CA . ILE A 1 80 ? -12.926 -2.446 -0.159 1.00 86.00 80 ILE A CA 1
ATOM 635 C C . ILE A 1 80 ? -12.906 -3.866 -0.741 1.00 86.00 80 ILE A C 1
ATOM 637 O O . ILE A 1 80 ? -12.669 -4.056 -1.940 1.00 86.00 80 ILE A O 1
ATOM 641 N N . PHE A 1 81 ? -13.116 -4.874 0.106 1.00 86.12 81 PHE A N 1
ATOM 642 C CA . PHE A 1 81 ? -13.048 -6.276 -0.296 1.00 86.12 81 PHE A CA 1
ATOM 643 C C . PHE A 1 81 ? -14.383 -6.840 -0.800 1.00 86.12 81 PHE A C 1
ATOM 645 O O . PHE A 1 81 ? -14.395 -7.955 -1.330 1.00 86.12 81 PHE A O 1
ATOM 652 N N . GLY A 1 82 ? -15.4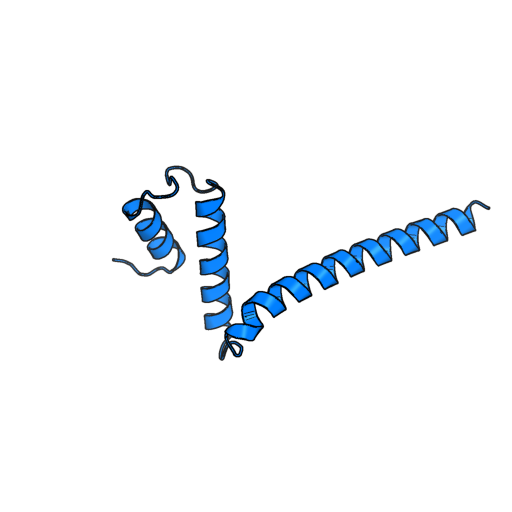76 -6.077 -0.693 1.00 83.94 82 GLY A N 1
ATOM 653 C CA . GLY A 1 82 ? -16.821 -6.518 -1.062 1.00 83.94 82 GLY A CA 1
ATOM 654 C C . GLY A 1 82 ? -17.293 -7.712 -0.232 1.00 83.94 82 GLY A C 1
ATOM 655 O O . GLY A 1 82 ? -18.076 -8.528 -0.718 1.00 83.94 82 GLY A O 1
ATOM 656 N N . VAL A 1 83 ? -16.765 -7.851 0.985 1.00 77.06 83 VAL A N 1
ATOM 657 C CA . VAL A 1 83 ? -17.168 -8.889 1.932 1.00 77.06 83 VAL A CA 1
ATOM 658 C C . VAL A 1 83 ? -18.277 -8.254 2.748 1.00 77.06 83 VAL A C 1
ATOM 660 O O . VAL A 1 83 ? -18.009 -7.503 3.671 1.00 77.06 83 VAL A O 1
ATOM 663 N N . ILE A 1 84 ? -19.520 -8.439 2.312 1.00 57.75 84 ILE A N 1
ATOM 664 C CA . ILE A 1 84 ? -20.684 -7.955 3.056 1.00 57.75 84 ILE A CA 1
ATOM 665 C C . ILE A 1 84 ? -20.722 -8.748 4.370 1.00 57.75 84 ILE A C 1
ATOM 667 O O . ILE A 1 84 ? -20.891 -9.969 4.314 1.00 57.75 84 ILE A O 1
ATOM 671 N N . ALA A 1 85 ? -20.514 -8.077 5.503 1.00 53.62 85 ALA A N 1
ATOM 672 C CA . ALA A 1 85 ? -20.812 -8.596 6.836 1.00 53.62 85 ALA A CA 1
ATOM 673 C C . ALA A 1 85 ? -22.243 -8.231 7.253 1.00 53.62 85 ALA A C 1
ATOM 675 O O . ALA A 1 85 ? -22.722 -7.141 6.855 1.00 53.62 85 ALA A O 1
#

pLDDT: mean 84.61, std 8.06, range [53.62, 93.25]

Secondary structure (DSSP, 8-state):
-HHHHHHHHHHHHHHHHHHHHHHHHHHHHHHHGGGT--SSHHHHHHHHHHHHHHHHHHTT-STT--TT-HHHHHHHHHHHHT---

Sequence (85 aa):
FAHAKSTVSEKLSELMLNDMVEQDHRNVKRIVKPMMGFKTFNTVRRTLNGIEAINMIRKEQVKGIKQGDDVSEVNFIEAIFGVIA

Foldseek 3Di:
DVVVVVVVVVVVVVVVVVVVVVVVVVVVCVVQVVVVHDPDPVRVVLVVLVVVLVVCQVVVVDPPHHVPPVVVSVVSNCVSVVVDD

Radius of gyration: 19.92 Å; Cα contacts (8 Å, |Δi|>4): 32; chains: 1; bounding box: 49×43×43 Å

Solvent-accessible surface area (backbone atoms only — not comparable to full-atom values): 4998 Å² total; per-residue (Å²): 111,71,65,62,54,52,55,52,51,51,53,51,52,53,49,52,54,48,53,52,54,54,49,52,50,50,51,53,48,65,64,38,59,84,59,78,58,69,97,44,70,69,56,46,52,53,51,51,53,51,54,49,52,54,50,34,42,75,67,56,67,42,87,94,41,54,81,87,39,61,67,54,52,48,55,51,50,28,63,75,69,68,52,86,128